Protein AF-A0AAV8Y2T8-F1 (afdb_monomer_lite)

Sequence (79 aa):
MPRTRKDPGKGYVIKDDDVKYAYITLPKNESFVFPDLFEKDEQEEDQDHRKALKEAKKGFENYIQKNKHRPNMPGWFTV

pLDDT: mean 84.05, std 10.48, range [53.25, 95.69]

Foldseek 3Di:
DFDWDADPPPRDIDTDDDDDDDDDDDPPVDDDDDDDPDDPCPPPVVVVVVVVVVVVVVVVVVQCVQCVPPPPDDPVVPD

Structure (mmCIF, N/CA/C/O backbone):
data_AF-A0AAV8Y2T8-F1
#
_entry.id   AF-A0AAV8Y2T8-F1
#
loop_
_atom_site.group_PDB
_atom_site.id
_atom_site.type_symbol
_atom_site.label_atom_id
_atom_site.label_alt_id
_atom_site.label_comp_id
_atom_site.label_asym_id
_atom_site.label_entity_id
_atom_site.label_seq_id
_atom_site.pdbx_PDB_ins_code
_atom_site.Cartn_x
_atom_site.Cartn_y
_atom_site.Cartn_z
_atom_site.occupancy
_atom_site.B_iso_or_equiv
_atom_site.auth_seq_id
_atom_site.auth_comp_id
_atom_site.auth_asym_id
_atom_site.auth_atom_id
_atom_site.pdbx_PDB_model_num
ATOM 1 N N . MET A 1 1 ? -21.188 -13.125 6.559 1.00 68.25 1 MET A N 1
ATOM 2 C CA . MET A 1 1 ? -20.907 -14.231 5.621 1.00 68.25 1 MET A CA 1
ATOM 3 C C . MET A 1 1 ? -19.776 -13.781 4.723 1.00 68.25 1 MET A C 1
ATOM 5 O O . MET A 1 1 ? -19.854 -12.660 4.228 1.00 68.25 1 MET A O 1
ATOM 9 N N . PRO A 1 2 ? -18.728 -14.592 4.577 1.00 80.12 2 PRO A N 1
ATOM 10 C CA . PRO A 1 2 ? -17.546 -14.227 3.823 1.00 80.12 2 PRO A CA 1
ATOM 11 C C . PRO A 1 2 ? -17.874 -14.259 2.336 1.00 80.12 2 PRO A C 1
ATOM 13 O O . PRO A 1 2 ? -18.781 -14.971 1.885 1.00 80.12 2 PRO A O 1
ATOM 16 N N . ARG A 1 3 ? -17.148 -13.449 1.573 1.00 88.19 3 ARG A N 1
ATOM 17 C CA . ARG A 1 3 ? -17.345 -13.367 0.135 1.00 88.19 3 ARG A CA 1
ATOM 18 C C . ARG A 1 3 ? -16.870 -14.672 -0.501 1.00 88.19 3 ARG A C 1
ATOM 20 O O . ARG A 1 3 ? -15.874 -15.269 -0.102 1.00 88.19 3 ARG A O 1
ATOM 27 N N . THR A 1 4 ? -17.631 -15.134 -1.482 1.00 91.44 4 THR A N 1
ATOM 28 C CA . THR A 1 4 ? -17.228 -16.245 -2.340 1.00 91.44 4 THR A CA 1
ATOM 29 C C . THR A 1 4 ? -16.968 -15.693 -3.729 1.00 91.44 4 THR A C 1
ATOM 31 O O . THR A 1 4 ? -17.717 -14.851 -4.233 1.00 91.44 4 THR A O 1
ATOM 34 N N . ARG A 1 5 ? -15.869 -16.124 -4.341 1.00 89.75 5 ARG A N 1
ATOM 35 C CA . ARG A 1 5 ? -15.464 -15.709 -5.685 1.00 89.75 5 ARG A CA 1
ATOM 36 C C . ARG A 1 5 ? -15.144 -16.927 -6.530 1.00 89.75 5 ARG A C 1
ATOM 38 O O . ARG A 1 5 ? -14.694 -17.946 -6.017 1.00 89.75 5 ARG A O 1
ATOM 45 N N . LYS A 1 6 ? -15.384 -16.826 -7.834 1.00 89.56 6 LYS A N 1
ATOM 46 C CA . LYS A 1 6 ? -14.959 -17.864 -8.773 1.00 89.56 6 LYS A CA 1
ATOM 47 C C . LYS A 1 6 ? -13.483 -17.680 -9.095 1.00 89.56 6 LYS A C 1
ATOM 49 O O . LYS A 1 6 ? -13.039 -16.561 -9.346 1.00 89.56 6 LYS A O 1
ATOM 54 N N . ASP A 1 7 ? -12.746 -18.778 -9.081 1.00 89.19 7 ASP A N 1
ATOM 55 C CA . ASP A 1 7 ? -11.375 -18.825 -9.558 1.00 89.19 7 ASP A CA 1
ATOM 56 C C . ASP A 1 7 ? -11.348 -18.524 -11.067 1.00 89.19 7 ASP A C 1
ATOM 58 O O . ASP A 1 7 ? -12.062 -19.193 -11.822 1.00 89.19 7 ASP A O 1
ATOM 62 N N . PRO A 1 8 ? -10.554 -17.540 -11.528 1.00 84.88 8 PRO A N 1
ATOM 63 C CA . PRO A 1 8 ? -10.527 -17.146 -12.934 1.00 84.88 8 PRO A CA 1
ATOM 64 C C . PRO A 1 8 ? -9.923 -18.213 -13.859 1.00 84.88 8 PRO A C 1
ATOM 66 O O . PRO A 1 8 ? -10.134 -18.137 -15.065 1.00 84.88 8 PRO A O 1
ATOM 69 N N . GLY A 1 9 ? -9.186 -19.196 -13.328 1.00 88.88 9 GLY A N 1
ATOM 70 C CA . GLY A 1 9 ? -8.581 -20.264 -14.122 1.00 88.88 9 GLY A CA 1
ATOM 71 C C . GLY A 1 9 ? -9.481 -21.490 -14.253 1.00 88.88 9 GLY A C 1
ATOM 72 O O . GLY A 1 9 ? -9.935 -21.831 -15.341 1.00 88.88 9 GLY A O 1
ATOM 73 N N . LYS A 1 10 ? -9.716 -22.188 -13.138 1.00 85.44 10 LYS A N 1
ATOM 74 C CA . LYS A 1 10 ? -10.384 -23.503 -13.108 1.00 85.44 10 LYS A CA 1
ATOM 75 C C . LYS A 1 10 ? -11.866 -23.433 -12.722 1.00 85.44 10 LYS A C 1
ATOM 77 O O . LYS A 1 10 ? -12.536 -24.461 -12.711 1.00 85.44 10 LYS A O 1
ATOM 82 N N . GLY A 1 11 ? -12.389 -22.246 -12.404 1.00 87.38 11 GLY A N 1
ATOM 83 C CA . GLY A 1 11 ? -13.816 -22.025 -12.137 1.00 87.38 11 GLY A CA 1
ATOM 84 C C . GLY A 1 11 ? -14.318 -22.501 -10.769 1.00 87.38 11 GLY A C 1
ATOM 85 O O . GLY A 1 11 ? -15.525 -22.466 -10.523 1.00 87.38 11 GLY A O 1
ATOM 86 N N . TYR A 1 12 ? -13.425 -22.927 -9.871 1.00 92.81 12 TYR A N 1
ATOM 87 C CA . TYR A 1 12 ? -13.781 -23.319 -8.506 1.00 92.81 12 TYR A CA 1
ATOM 88 C C . TYR A 1 12 ? -14.320 -22.144 -7.693 1.00 92.81 12 TYR A C 1
ATOM 90 O O . TYR A 1 12 ? -14.005 -20.987 -7.961 1.00 92.81 12 TYR A O 1
ATOM 98 N N . VAL A 1 13 ? -15.113 -22.439 -6.664 1.00 91.94 13 VAL A N 1
ATOM 99 C CA . VAL A 1 13 ? -15.549 -21.426 -5.701 1.00 91.94 13 VAL A CA 1
ATOM 100 C C . VAL A 1 13 ? -14.489 -21.306 -4.612 1.00 91.94 13 VAL A C 1
ATOM 102 O O . VAL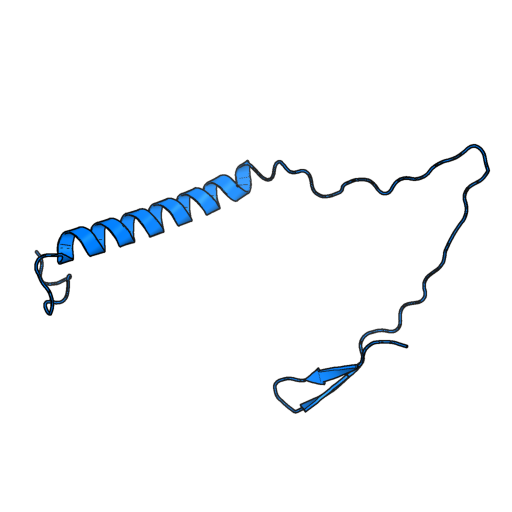 A 1 13 ? -14.271 -22.239 -3.845 1.00 91.94 13 VAL A O 1
ATOM 105 N N . ILE A 1 14 ? -13.836 -20.150 -4.551 1.00 92.25 14 ILE A N 1
ATOM 106 C CA . ILE A 1 14 ? -12.922 -19.766 -3.480 1.00 92.25 14 ILE A CA 1
ATOM 107 C C . ILE A 1 14 ? -13.740 -19.005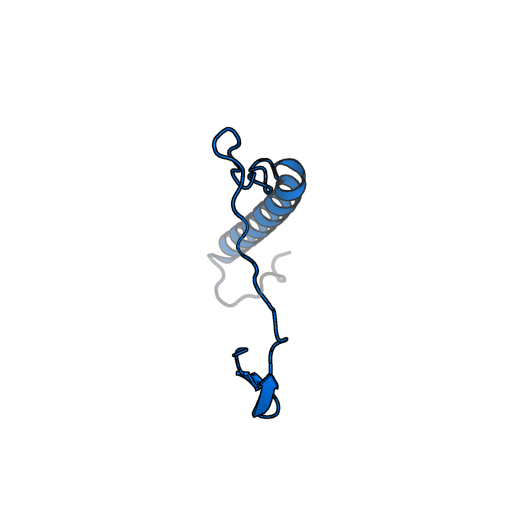 -2.441 1.00 92.25 14 ILE A C 1
ATOM 109 O O . ILE A 1 14 ? -14.413 -18.021 -2.762 1.00 92.25 14 ILE A O 1
ATOM 113 N N . LYS A 1 15 ? -13.703 -19.490 -1.205 1.00 93.25 15 LYS A N 1
ATOM 114 C CA . LYS A 1 15 ? -14.309 -18.840 -0.047 1.00 93.25 15 LYS A CA 1
ATOM 115 C C . LYS A 1 15 ? -13.223 -18.032 0.661 1.00 93.25 15 LYS A C 1
ATOM 117 O O . LYS A 1 15 ? -12.165 -18.586 0.941 1.00 93.25 15 LYS A O 1
ATOM 122 N N . ASP A 1 16 ? -13.487 -16.755 0.914 1.00 90.50 16 ASP A N 1
ATOM 123 C CA . ASP A 1 16 ? -12.588 -15.913 1.704 1.00 90.50 16 ASP A CA 1
ATOM 124 C C . ASP A 1 16 ? -12.710 -16.263 3.201 1.00 90.50 16 ASP A C 1
ATOM 126 O O . ASP A 1 16 ? -13.710 -16.850 3.636 1.00 90.50 16 ASP A O 1
ATOM 130 N N . ASP A 1 17 ? -11.696 -15.907 3.989 1.00 91.81 17 ASP A N 1
ATOM 131 C CA . ASP A 1 17 ? -11.653 -16.244 5.411 1.00 91.81 17 ASP A CA 1
ATOM 132 C C . ASP A 1 17 ? -12.769 -15.554 6.211 1.00 91.81 17 ASP A C 1
ATOM 134 O O . ASP A 1 17 ? -13.168 -14.412 5.960 1.00 91.81 17 ASP A O 1
ATOM 138 N N . ASP A 1 18 ? -13.283 -16.274 7.208 1.00 91.81 18 ASP A N 1
ATOM 139 C CA . ASP A 1 18 ? -14.315 -15.789 8.116 1.00 91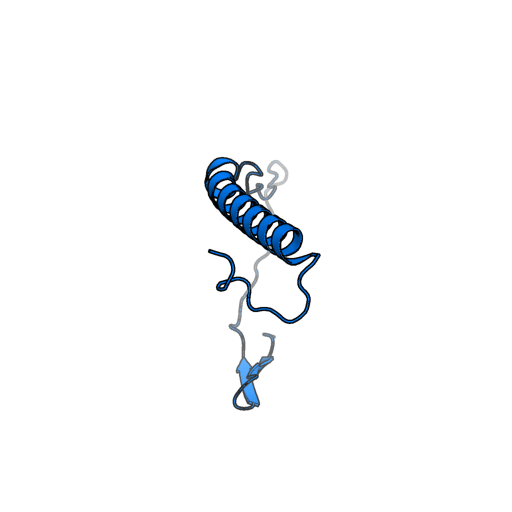.81 18 ASP A CA 1
ATOM 140 C C . ASP A 1 18 ? -13.690 -14.886 9.197 1.00 91.81 18 ASP A C 1
ATOM 142 O O . ASP A 1 18 ? -12.926 -15.351 10.042 1.00 91.81 18 ASP A O 1
ATOM 146 N N . VAL A 1 19 ? -14.047 -13.596 9.212 1.00 91.56 19 VAL A N 1
ATOM 147 C CA . VAL A 1 19 ? -13.556 -12.617 10.202 1.00 91.56 19 VAL A CA 1
ATOM 148 C C . VAL A 1 19 ? -14.676 -12.201 11.157 1.00 91.56 19 VAL A C 1
ATOM 150 O O . VAL A 1 19 ? -15.809 -11.948 10.741 1.00 91.56 19 VAL A O 1
ATOM 153 N N . LYS A 1 20 ? -14.360 -12.104 12.454 1.00 93.50 20 LYS A N 1
ATOM 154 C CA . LYS A 1 20 ? -15.273 -11.599 13.489 1.00 93.50 20 LYS A CA 1
ATOM 155 C C . LYS A 1 20 ? -14.864 -10.186 13.903 1.00 93.50 20 LYS A C 1
ATOM 157 O O . LYS A 1 20 ? -13.755 -9.988 14.387 1.00 93.50 20 LYS A O 1
ATOM 162 N N . TYR A 1 21 ? -15.775 -9.228 13.754 1.00 92.44 21 TYR A N 1
ATOM 163 C CA . TYR A 1 21 ? -15.560 -7.836 14.152 1.00 92.44 21 TYR A CA 1
ATOM 164 C C . TYR A 1 21 ? -16.085 -7.574 15.566 1.00 92.44 21 TYR A C 1
ATOM 166 O O . TYR A 1 21 ? -17.129 -8.101 15.953 1.00 92.44 21 TYR A O 1
ATOM 174 N N . ALA A 1 22 ? -15.371 -6.738 16.317 1.00 95.69 22 ALA A N 1
ATOM 175 C CA . ALA A 1 22 ? -15.796 -6.223 17.611 1.00 95.69 22 ALA A CA 1
ATOM 176 C C . ALA A 1 22 ? -15.761 -4.693 17.579 1.00 95.69 22 ALA A C 1
ATOM 178 O O . ALA A 1 22 ? -14.808 -4.103 17.073 1.00 95.69 22 ALA A O 1
ATOM 179 N N . TYR A 1 23 ? -16.794 -4.065 18.134 1.00 93.31 23 TYR A N 1
ATOM 180 C CA . TYR A 1 23 ? -16.867 -2.618 18.305 1.00 93.31 23 TYR A CA 1
ATOM 181 C C . TYR A 1 23 ? -16.759 -2.321 19.795 1.00 93.31 23 TYR A C 1
ATOM 183 O O . TYR A 1 23 ? -17.567 -2.810 20.584 1.00 93.31 23 TYR A O 1
ATOM 191 N N . ILE A 1 24 ? -15.734 -1.565 20.176 1.00 92.62 24 ILE A N 1
ATOM 192 C CA . ILE A 1 24 ? -15.418 -1.255 21.571 1.00 92.62 24 ILE A CA 1
ATOM 193 C C . ILE A 1 24 ? -15.634 0.242 21.777 1.00 92.62 24 ILE A C 1
ATOM 195 O O . ILE A 1 24 ? -15.235 1.051 20.941 1.00 92.62 24 ILE A O 1
ATOM 199 N N . THR A 1 25 ? -16.276 0.610 22.883 1.00 93.19 25 THR A N 1
ATOM 200 C CA . THR A 1 25 ? -16.485 2.007 23.275 1.00 93.19 25 THR A CA 1
ATOM 201 C C . THR A 1 25 ? -15.527 2.391 24.390 1.00 93.19 25 THR A C 1
ATOM 203 O O . THR A 1 25 ? -15.384 1.649 25.363 1.00 93.19 25 THR A O 1
ATOM 206 N N . LEU A 1 26 ? -14.920 3.566 24.267 1.00 92.75 26 LEU A N 1
ATOM 207 C CA . LEU A 1 26 ? -14.056 4.141 25.292 1.00 92.75 26 LEU A CA 1
ATOM 208 C C . LEU A 1 26 ? -14.886 4.860 26.374 1.00 92.75 26 LEU A C 1
ATOM 210 O O . LEU A 1 26 ? -16.029 5.258 26.114 1.00 92.75 26 LEU A O 1
ATOM 214 N N . PRO A 1 27 ? -14.345 5.033 27.593 1.00 94.69 27 PRO A N 1
ATOM 215 C CA . PRO A 1 27 ? -14.944 5.886 28.616 1.00 94.69 27 PRO A CA 1
ATOM 216 C C . PRO A 1 27 ? -15.147 7.319 28.106 1.00 94.69 27 PRO A C 1
ATOM 218 O O . PRO A 1 27 ? -14.420 7.791 27.240 1.00 94.69 27 PRO A O 1
ATOM 221 N N . LYS A 1 28 ? -16.102 8.054 28.690 1.00 90.12 28 LYS A N 1
ATOM 222 C CA . LYS A 1 28 ? -16.532 9.385 28.204 1.00 90.12 28 LYS A CA 1
ATOM 223 C C . LYS A 1 28 ? -15.422 10.443 28.092 1.00 90.12 28 LYS A C 1
ATOM 225 O O . LYS A 1 28 ? -15.630 11.449 27.425 1.00 90.12 28 LYS A O 1
ATOM 230 N N . ASN A 1 29 ? -14.290 10.235 28.756 1.00 92.94 29 ASN A N 1
ATOM 231 C CA . ASN A 1 29 ? -13.184 11.189 28.809 1.00 92.94 29 ASN A CA 1
ATOM 232 C C . ASN A 1 29 ? -12.069 10.873 27.801 1.00 92.94 29 ASN A C 1
ATOM 234 O O . ASN A 1 29 ? -11.107 11.629 27.713 1.00 92.94 29 ASN A O 1
ATOM 238 N N . GLU A 1 30 ? -12.176 9.767 27.064 1.00 92.88 30 GLU A N 1
ATOM 239 C CA . GLU A 1 30 ? -11.151 9.309 26.132 1.00 92.88 30 GLU A CA 1
ATOM 240 C C . GLU A 1 30 ? -11.698 9.310 24.705 1.00 92.88 30 GLU A C 1
ATOM 242 O O . GLU A 1 30 ? -12.839 8.926 24.446 1.00 92.88 30 GLU A O 1
ATOM 247 N N . SER A 1 31 ? -10.865 9.748 23.765 1.00 93.06 31 SER A N 1
ATOM 248 C CA . SER A 1 31 ? -11.181 9.730 22.340 1.00 93.06 31 SER A CA 1
ATOM 249 C C . SER A 1 31 ? -10.077 9.002 21.593 1.00 93.06 31 SER A C 1
ATOM 251 O O . SER A 1 31 ? -8.900 9.133 21.924 1.00 93.06 31 SER A O 1
ATOM 253 N N . PHE A 1 32 ? -10.470 8.217 20.597 1.00 94.56 32 PHE A N 1
ATOM 254 C CA . PHE A 1 32 ? -9.548 7.513 19.723 1.00 94.56 32 PHE A CA 1
ATOM 255 C C . PHE A 1 32 ? -9.834 7.911 18.284 1.00 94.56 32 PHE A C 1
ATOM 257 O O . PHE A 1 32 ? -10.968 7.812 17.813 1.00 94.56 32 PHE A O 1
ATOM 264 N N . VAL A 1 33 ? -8.785 8.342 17.594 1.00 94.06 33 VAL A N 1
ATOM 265 C CA . VAL A 1 33 ? -8.779 8.576 16.153 1.00 94.06 33 VAL A CA 1
ATOM 266 C C . VAL A 1 33 ? -7.702 7.670 15.583 1.00 94.06 33 VAL A C 1
ATOM 268 O O . VAL A 1 33 ? -6.574 7.670 16.075 1.00 94.06 33 VAL A O 1
ATOM 271 N N . PHE A 1 34 ? -8.059 6.873 14.577 1.00 94.00 34 PHE A N 1
ATOM 272 C CA . PHE A 1 34 ? -7.085 6.023 13.905 1.00 94.00 34 PHE A CA 1
ATOM 273 C C . PHE A 1 34 ? -6.028 6.918 13.237 1.00 94.00 34 PHE A C 1
ATOM 275 O O . PHE A 1 34 ? -6.413 7.811 12.476 1.00 94.00 34 PHE A O 1
ATOM 282 N N . PRO A 1 35 ? -4.733 6.738 13.546 1.00 92.44 35 PRO A N 1
ATOM 283 C CA . PRO A 1 35 ? -3.688 7.588 12.994 1.00 92.44 35 PRO A CA 1
ATOM 284 C C . PRO A 1 35 ? -3.526 7.343 11.492 1.00 92.44 35 PRO A C 1
ATOM 286 O O . PRO A 1 35 ? -3.840 6.263 10.988 1.00 92.44 35 PRO A O 1
ATOM 289 N N . ASP A 1 36 ? -3.002 8.339 10.784 1.00 90.50 36 ASP A N 1
ATOM 290 C CA . ASP A 1 36 ? -2.532 8.133 9.418 1.00 90.50 36 ASP A CA 1
ATOM 291 C C . ASP A 1 36 ? -1.210 7.357 9.468 1.00 90.50 36 ASP A C 1
ATOM 293 O O . ASP A 1 36 ? -0.258 7.794 10.112 1.00 90.50 36 ASP A O 1
ATOM 297 N N . LEU A 1 37 ? -1.186 6.170 8.861 1.00 86.25 37 LEU A N 1
ATOM 298 C CA . LEU A 1 37 ? -0.019 5.281 8.863 1.00 86.25 37 LEU A CA 1
ATOM 299 C C . LEU A 1 37 ? 0.880 5.489 7.642 1.00 86.25 37 LEU A C 1
ATOM 301 O O . LEU A 1 37 ? 1.994 4.971 7.623 1.00 86.25 37 LEU A O 1
ATOM 305 N N . PHE A 1 38 ? 0.393 6.193 6.620 1.00 85.00 38 PHE A N 1
ATOM 306 C CA . PHE A 1 38 ? 1.097 6.365 5.357 1.00 85.00 38 PHE A CA 1
ATOM 307 C C . PHE A 1 38 ? 1.464 7.835 5.198 1.00 85.00 38 PHE A C 1
ATOM 309 O O . PHE A 1 38 ? 0.692 8.648 4.687 1.00 85.00 38 PHE A O 1
ATOM 316 N N . GLU A 1 39 ? 2.656 8.181 5.678 1.00 75.19 39 GLU A N 1
ATOM 317 C CA . GLU A 1 39 ? 3.214 9.514 5.489 1.00 75.19 39 GLU A CA 1
ATOM 318 C C . GLU A 1 39 ? 3.362 9.798 3.987 1.00 75.19 39 GLU A C 1
ATOM 320 O O . GLU A 1 39 ? 3.803 8.953 3.212 1.00 75.19 39 GLU A O 1
ATOM 325 N N . LYS A 1 40 ? 2.996 11.007 3.550 1.00 71.25 40 LYS A N 1
ATOM 326 C CA . LYS A 1 40 ? 3.097 11.415 2.134 1.00 71.25 40 LYS A CA 1
ATOM 327 C C . LYS A 1 40 ? 4.538 11.548 1.635 1.00 71.25 40 LYS A C 1
ATOM 329 O O . LYS A 1 40 ? 4.745 11.807 0.449 1.00 71.25 40 LYS A O 1
ATOM 334 N N . ASP A 1 41 ? 5.511 11.405 2.525 1.00 65.06 41 ASP A N 1
ATOM 335 C CA . ASP A 1 41 ? 6.920 11.609 2.238 1.00 65.06 41 ASP A CA 1
ATOM 336 C C . ASP A 1 41 ? 7.614 10.297 1.847 1.00 65.06 41 ASP A C 1
ATOM 338 O O . ASP A 1 41 ? 8.660 9.937 2.370 1.00 65.06 41 ASP A O 1
ATOM 342 N N . GLU A 1 42 ? 7.094 9.624 0.819 1.00 60.03 42 GLU A N 1
ATOM 343 C CA . GLU A 1 42 ? 7.813 8.578 0.068 1.00 60.03 42 GLU A CA 1
ATOM 344 C C . GLU A 1 42 ? 8.916 9.182 -0.831 1.00 60.03 42 GLU A C 1
ATOM 346 O O . GLU A 1 42 ? 9.219 8.673 -1.904 1.00 60.03 42 GLU A O 1
ATOM 351 N N . GLN A 1 43 ? 9.507 10.324 -0.462 1.00 60.50 43 GLN A N 1
ATOM 352 C CA . GLN A 1 43 ? 10.256 11.150 -1.411 1.00 60.50 43 GLN A CA 1
ATOM 353 C C . GLN A 1 43 ? 11.574 10.525 -1.876 1.00 60.50 43 GLN A C 1
ATOM 355 O O . GLN A 1 43 ? 12.015 10.874 -2.968 1.00 60.50 43 GLN A O 1
ATOM 360 N N . GLU A 1 44 ? 12.213 9.644 -1.106 1.00 61.66 44 GLU A N 1
ATOM 361 C CA . GLU A 1 44 ? 13.513 9.072 -1.488 1.00 61.66 44 GLU A CA 1
ATOM 362 C C . GLU A 1 44 ? 13.383 7.811 -2.354 1.00 61.66 44 GLU A C 1
ATOM 364 O O . GLU A 1 44 ? 13.960 7.775 -3.441 1.00 61.66 44 GLU A O 1
ATOM 369 N N . GLU A 1 45 ? 12.564 6.825 -1.968 1.00 60.88 45 GLU A N 1
ATOM 370 C CA . GLU A 1 45 ? 12.356 5.616 -2.787 1.00 60.88 45 GLU A CA 1
ATOM 371 C C . GLU A 1 45 ? 11.623 5.935 -4.103 1.00 60.88 45 GLU A C 1
ATOM 373 O O . GLU A 1 45 ? 11.993 5.434 -5.171 1.00 60.88 45 GLU A O 1
ATOM 378 N N . ASP A 1 46 ? 10.670 6.875 -4.087 1.00 66.94 46 ASP A N 1
ATOM 379 C CA . ASP A 1 46 ? 10.032 7.337 -5.319 1.00 66.94 46 ASP A CA 1
ATOM 380 C C . ASP A 1 46 ? 10.995 8.072 -6.249 1.00 66.94 46 ASP A C 1
ATOM 382 O O . ASP A 1 46 ? 10.763 8.107 -7.458 1.00 6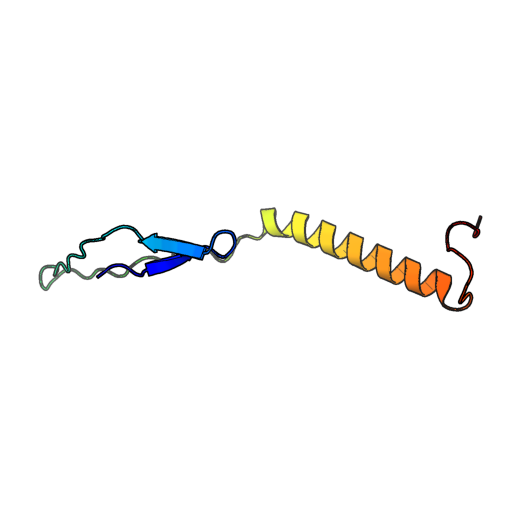6.94 46 ASP A O 1
ATOM 386 N N . GLN A 1 47 ? 12.045 8.720 -5.741 1.00 73.94 47 GLN A N 1
ATOM 387 C CA . GLN A 1 47 ? 12.921 9.530 -6.585 1.00 73.94 47 GLN A CA 1
ATOM 388 C C . GLN A 1 47 ? 13.696 8.677 -7.587 1.00 73.94 47 GLN A C 1
ATOM 390 O O . GLN A 1 47 ? 13.742 9.036 -8.770 1.00 73.94 47 GLN A O 1
ATOM 395 N N . ASP A 1 48 ? 14.226 7.536 -7.155 1.00 76.81 48 ASP A N 1
ATOM 396 C CA . ASP A 1 48 ? 14.948 6.614 -8.031 1.00 76.81 48 ASP A CA 1
ATOM 397 C C . ASP A 1 48 ? 14.006 5.940 -9.034 1.00 76.81 48 ASP A C 1
ATOM 399 O O . ASP A 1 48 ? 14.295 5.906 -10.238 1.00 76.81 48 ASP A O 1
ATOM 403 N N . HIS A 1 49 ? 12.816 5.519 -8.593 1.00 80.19 49 HIS A N 1
ATOM 404 C CA . HIS A 1 49 ? 11.782 4.999 -9.490 1.00 80.19 49 HIS A CA 1
ATOM 405 C C . HIS A 1 49 ? 11.325 6.048 -10.516 1.00 80.19 49 HIS A C 1
ATOM 407 O O . HIS A 1 49 ? 11.227 5.770 -11.717 1.00 80.19 49 HIS A O 1
ATOM 413 N N . ARG A 1 50 ? 11.118 7.296 -10.085 1.00 84.06 50 ARG A N 1
ATOM 414 C CA . ARG A 1 50 ? 10.752 8.415 -10.965 1.00 84.06 50 ARG A CA 1
ATOM 415 C C . ARG A 1 50 ? 11.881 8.770 -11.924 1.00 84.06 50 ARG A C 1
ATOM 417 O O . ARG A 1 50 ? 11.597 9.148 -13.062 1.00 84.06 50 ARG A O 1
ATOM 424 N N . LYS A 1 51 ? 13.144 8.666 -11.508 1.00 88.06 51 LYS A N 1
ATOM 425 C CA . LYS A 1 51 ? 14.304 8.896 -12.378 1.00 88.06 51 LYS A CA 1
ATOM 426 C C . LYS A 1 51 ? 14.384 7.833 -13.469 1.00 88.06 51 LYS A C 1
ATOM 428 O O . LYS A 1 51 ? 14.459 8.201 -14.641 1.00 88.06 51 LYS A O 1
ATOM 433 N N . ALA A 1 52 ? 14.251 6.555 -13.114 1.00 88.12 52 ALA A N 1
ATOM 434 C CA . ALA A 1 52 ? 14.213 5.460 -14.082 1.00 88.12 52 ALA A CA 1
ATOM 435 C C . ALA A 1 52 ? 13.078 5.640 -15.110 1.00 88.12 52 ALA A C 1
ATOM 437 O O . ALA A 1 52 ? 13.294 5.513 -16.317 1.00 88.12 52 ALA A O 1
ATOM 438 N N . LEU A 1 53 ? 11.880 6.035 -14.661 1.00 89.81 53 LEU A N 1
ATOM 439 C CA . LEU A 1 53 ? 10.751 6.327 -15.554 1.00 89.81 53 LEU A CA 1
ATOM 440 C C . LEU A 1 53 ? 11.008 7.535 -16.469 1.00 89.81 53 LEU A C 1
ATOM 442 O O . LEU A 1 53 ? 10.661 7.501 -17.654 1.00 89.81 53 LEU A O 1
ATOM 446 N N . LYS A 1 54 ? 11.631 8.602 -15.952 1.00 92.25 54 LYS A N 1
ATOM 447 C CA . LYS A 1 54 ? 12.011 9.780 -16.751 1.00 92.25 54 LYS A CA 1
ATOM 448 C C . LYS A 1 54 ? 13.036 9.422 -17.824 1.00 92.25 54 LYS A C 1
ATOM 450 O O . LYS A 1 54 ? 12.904 9.873 -18.961 1.00 92.25 54 LYS A O 1
ATOM 455 N N . GLU A 1 55 ? 14.034 8.614 -17.483 1.00 92.19 55 GLU A N 1
ATOM 456 C CA . GLU A 1 55 ? 15.058 8.157 -18.423 1.00 92.19 55 GLU A CA 1
ATOM 457 C C . GLU A 1 55 ? 14.464 7.258 -19.512 1.00 92.19 55 GLU A C 1
ATOM 459 O O . GLU A 1 55 ? 14.728 7.488 -20.695 1.00 92.19 55 GLU A O 1
ATOM 464 N N . ALA A 1 56 ? 13.581 6.322 -19.149 1.00 92.88 56 ALA A N 1
ATOM 465 C CA . ALA A 1 56 ? 12.860 5.485 -20.109 1.00 92.88 56 ALA A CA 1
ATOM 466 C C . ALA A 1 56 ? 12.013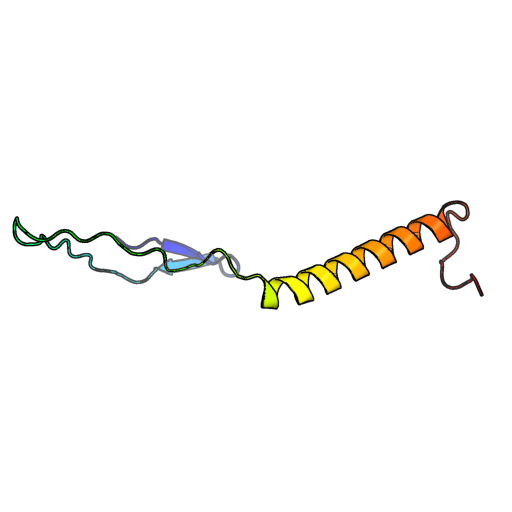 6.325 -21.082 1.00 92.88 56 ALA A C 1
ATOM 468 O O . ALA A 1 56 ? 12.086 6.141 -22.301 1.00 92.88 56 ALA A O 1
ATOM 469 N N . LYS A 1 57 ? 11.263 7.307 -20.562 1.00 92.75 57 LYS A N 1
ATOM 470 C CA . LYS A 1 57 ? 10.457 8.223 -21.382 1.00 92.75 57 LYS A CA 1
ATOM 471 C C . LYS A 1 57 ? 11.326 9.042 -22.339 1.00 92.75 57 LYS A C 1
ATOM 473 O O . LYS A 1 57 ? 11.024 9.120 -23.528 1.00 92.75 57 LYS A O 1
ATOM 478 N N . LYS A 1 58 ? 12.435 9.597 -21.844 1.00 94.62 58 LYS A N 1
ATOM 479 C CA . LYS A 1 58 ? 13.387 10.366 -22.656 1.00 94.62 58 LYS A CA 1
ATOM 480 C C . LYS A 1 58 ? 14.023 9.505 -23.751 1.00 94.62 58 LYS A C 1
ATOM 482 O O . LYS A 1 58 ? 14.166 9.959 -24.883 1.00 94.62 58 LYS A O 1
ATOM 487 N N . GLY A 1 59 ? 14.385 8.259 -23.440 1.00 90.25 59 GLY A N 1
ATOM 488 C CA . GLY A 1 59 ? 14.904 7.301 -24.418 1.00 90.25 59 GLY A CA 1
ATOM 489 C C . GLY A 1 59 ? 13.910 7.031 -25.551 1.00 90.25 59 GLY A C 1
ATOM 490 O O . GLY A 1 59 ? 14.284 7.062 -26.724 1.00 90.25 59 GLY A O 1
ATOM 491 N N . PHE A 1 60 ? 12.635 6.851 -25.206 1.00 88.56 60 PHE A N 1
ATOM 492 C CA . PHE A 1 60 ? 11.563 6.637 -26.175 1.00 88.56 60 PHE A CA 1
ATOM 493 C C . PHE A 1 60 ? 11.293 7.870 -27.054 1.00 88.56 60 PHE A C 1
ATOM 495 O O . PHE A 1 60 ? 11.200 7.749 -28.276 1.00 88.56 60 PHE A O 1
ATOM 502 N N . GLU A 1 61 ? 11.240 9.068 -26.467 1.00 90.25 61 GLU A N 1
ATOM 503 C CA . GLU A 1 61 ? 11.086 10.320 -27.222 1.00 90.25 61 GLU A CA 1
ATOM 504 C C . GLU A 1 61 ? 12.246 10.535 -28.205 1.00 90.25 61 GLU A C 1
ATOM 506 O O . GLU A 1 61 ? 12.021 10.841 -29.378 1.00 90.25 61 GLU A O 1
ATOM 511 N N . ASN A 1 62 ? 13.484 10.291 -27.764 1.00 87.69 62 ASN A N 1
ATOM 512 C CA . ASN A 1 62 ? 14.669 10.370 -28.619 1.00 87.69 62 ASN A CA 1
ATOM 513 C C . ASN A 1 62 ? 14.613 9.364 -29.779 1.00 87.69 62 ASN A C 1
ATOM 515 O O . ASN A 1 62 ? 15.007 9.690 -30.900 1.00 87.69 62 ASN A O 1
ATOM 519 N N . TYR A 1 63 ? 14.125 8.147 -29.525 1.00 84.38 63 TYR A N 1
ATOM 520 C CA . TYR A 1 63 ? 13.932 7.133 -30.559 1.00 84.38 63 TYR A CA 1
ATOM 521 C C . TYR A 1 63 ? 12.907 7.584 -31.610 1.00 84.38 63 TYR A C 1
ATOM 523 O O . TYR A 1 63 ? 13.183 7.504 -32.809 1.00 84.38 63 TYR A O 1
ATOM 531 N N . ILE A 1 64 ? 11.758 8.121 -31.184 1.00 85.81 64 ILE A N 1
ATOM 532 C CA . ILE A 1 64 ? 10.734 8.638 -32.105 1.00 85.81 64 ILE A CA 1
ATOM 533 C C . ILE A 1 64 ? 11.290 9.792 -32.945 1.00 85.81 64 ILE A C 1
ATOM 535 O O . ILE A 1 64 ? 11.103 9.811 -34.162 1.00 85.81 64 ILE A O 1
ATOM 539 N N . GLN A 1 65 ? 11.996 10.744 -32.325 1.00 84.81 65 GLN A N 1
ATOM 540 C CA . GLN A 1 65 ? 12.559 11.895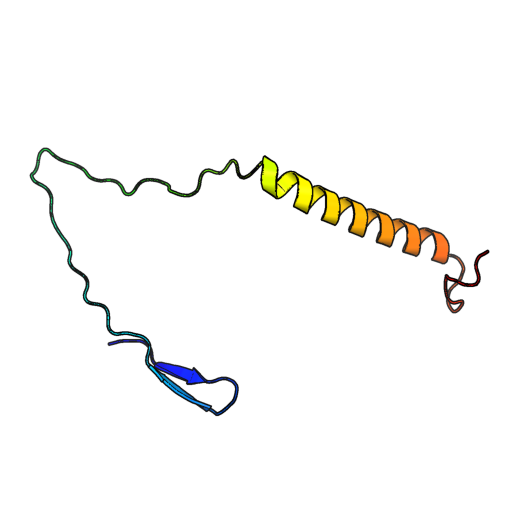 -33.036 1.00 84.81 65 GLN A CA 1
ATOM 541 C C . GLN A 1 65 ? 13.567 11.476 -34.113 1.00 84.81 65 GLN A C 1
ATOM 543 O O . GLN A 1 65 ? 13.485 11.963 -35.241 1.00 84.81 65 GLN A O 1
ATOM 548 N N . LYS A 1 66 ? 14.474 10.540 -33.803 1.00 82.12 66 LYS A N 1
ATOM 549 C CA . LYS A 1 66 ? 15.468 10.033 -34.766 1.00 82.12 66 LYS A CA 1
ATOM 550 C C . LYS A 1 66 ? 14.827 9.317 -35.959 1.00 82.12 66 LYS A C 1
ATOM 552 O O . LYS A 1 66 ? 15.332 9.422 -37.074 1.00 82.12 66 LYS A O 1
ATOM 557 N N . ASN A 1 67 ? 13.693 8.649 -35.749 1.00 80.56 67 ASN A N 1
ATOM 558 C CA . ASN A 1 67 ? 13.007 7.874 -36.787 1.00 80.56 67 ASN A CA 1
ATOM 559 C C . ASN A 1 67 ? 11.896 8.647 -37.521 1.00 80.56 67 ASN A C 1
ATOM 561 O O . ASN A 1 67 ? 11.264 8.101 -38.424 1.00 80.56 67 ASN A O 1
ATOM 565 N N . LYS A 1 68 ? 11.679 9.930 -37.199 1.00 80.38 68 LYS A N 1
ATOM 566 C CA . LYS A 1 68 ? 10.584 10.751 -37.749 1.00 80.38 68 LYS A CA 1
ATOM 567 C C . LYS A 1 68 ? 10.574 10.837 -39.282 1.00 80.38 68 LYS A C 1
ATOM 569 O O . LYS A 1 68 ? 9.508 10.895 -39.884 1.00 80.38 68 LYS A O 1
ATOM 574 N N . HIS A 1 69 ? 11.748 10.842 -39.910 1.00 79.88 69 HIS A N 1
ATOM 575 C CA . HIS A 1 69 ? 11.903 10.974 -41.365 1.00 79.88 69 HIS A CA 1
ATOM 576 C C . HIS A 1 69 ? 12.179 9.643 -42.082 1.00 79.88 69 HIS A C 1
ATOM 578 O O . HIS A 1 69 ? 12.431 9.646 -43.284 1.00 79.88 69 HIS A O 1
ATOM 584 N N . ARG A 1 70 ? 12.158 8.507 -41.367 1.00 74.19 70 ARG A N 1
ATOM 585 C CA . ARG A 1 70 ? 12.483 7.180 -41.919 1.00 74.19 70 ARG A CA 1
ATOM 586 C C . ARG A 1 70 ? 11.412 6.136 -41.573 1.00 74.19 70 ARG A C 1
ATOM 588 O O . ARG A 1 70 ? 11.715 5.157 -40.889 1.00 74.19 70 ARG A O 1
ATOM 595 N N . PRO A 1 71 ? 10.161 6.316 -42.038 1.00 71.75 71 PRO A N 1
ATOM 596 C CA . PRO A 1 71 ? 9.167 5.254 -41.946 1.00 71.75 71 PRO A CA 1
ATOM 597 C C . PRO A 1 71 ? 9.668 4.043 -42.752 1.00 71.75 71 PRO A C 1
ATOM 599 O O . PRO A 1 71 ? 10.113 4.205 -43.885 1.00 71.75 71 PRO A O 1
ATOM 602 N N . ASN A 1 72 ? 9.598 2.840 -42.173 1.00 73.00 72 ASN A N 1
ATOM 603 C CA . ASN A 1 72 ? 9.940 1.539 -42.786 1.00 73.00 72 ASN A CA 1
ATOM 604 C C . ASN A 1 72 ? 11.413 1.081 -42.750 1.00 73.00 72 ASN A C 1
ATOM 606 O O . ASN A 1 72 ? 11.701 -0.003 -43.253 1.00 73.00 72 ASN A O 1
ATOM 610 N N . MET A 1 73 ? 12.334 1.823 -42.126 1.00 76.50 73 MET A N 1
ATOM 611 C CA . MET A 1 73 ? 13.711 1.351 -41.894 1.00 76.50 73 MET A CA 1
ATOM 612 C C . MET A 1 73 ? 13.920 1.022 -40.409 1.00 76.50 73 MET A C 1
ATOM 614 O O . MET A 1 73 ? 13.650 1.880 -39.566 1.00 76.50 73 MET A O 1
ATOM 618 N N . PRO A 1 74 ? 14.405 -0.182 -40.045 1.00 79.25 74 PRO A N 1
ATOM 619 C CA . PRO A 1 74 ? 14.682 -0.493 -38.646 1.00 79.25 74 PRO A CA 1
ATOM 620 C C . PRO A 1 74 ? 15.778 0.430 -38.091 1.00 79.25 74 PRO A C 1
ATOM 622 O O . PRO A 1 74 ? 16.840 0.579 -38.692 1.00 79.25 74 PRO A O 1
ATOM 625 N N . GLY A 1 75 ? 15.534 1.034 -36.924 1.00 69.00 75 GLY A N 1
ATOM 626 C CA . GLY A 1 75 ? 16.387 2.093 -36.357 1.00 69.00 75 GLY A CA 1
ATOM 627 C C . GLY A 1 75 ? 17.835 1.695 -36.026 1.00 69.00 75 GLY A C 1
ATOM 628 O O . GLY A 1 75 ? 18.650 2.569 -35.744 1.00 69.00 75 GLY A O 1
ATOM 629 N N . TRP A 1 76 ? 18.181 0.405 -36.083 1.00 75.62 76 TRP A N 1
ATOM 630 C CA . TRP A 1 76 ? 19.551 -0.091 -35.898 1.00 75.62 76 TRP A CA 1
ATOM 631 C C . TRP A 1 76 ? 20.424 0.021 -37.163 1.00 75.62 76 TRP A C 1
ATOM 633 O O . TRP A 1 76 ? 21.644 0.042 -37.057 1.00 75.62 76 TRP A O 1
ATOM 643 N N . PHE A 1 77 ? 19.840 0.182 -38.357 1.00 72.31 77 PHE A N 1
ATOM 644 C CA . PHE A 1 77 ? 20.587 0.413 -39.610 1.00 72.31 77 PHE A CA 1
ATOM 645 C C . PHE A 1 77 ? 21.114 1.859 -39.746 1.00 72.31 77 PHE A C 1
ATOM 647 O O . PHE A 1 77 ? 21.373 2.332 -40.850 1.00 72.31 77 PHE A O 1
ATOM 654 N N . THR A 1 78 ? 21.232 2.580 -38.628 1.00 59.88 78 THR A N 1
ATOM 655 C CA . THR A 1 78 ? 21.522 4.021 -38.561 1.00 59.88 78 THR A CA 1
ATOM 656 C C . THR A 1 78 ? 22.878 4.300 -37.896 1.00 59.88 78 THR A C 1
ATOM 658 O O . THR A 1 78 ? 22.973 5.205 -37.067 1.00 59.88 78 THR A O 1
ATOM 661 N N . VAL A 1 79 ? 23.899 3.491 -38.216 1.00 53.25 79 VAL A N 1
ATOM 662 C CA . VAL A 1 79 ? 25.317 3.803 -37.931 1.00 53.25 79 VAL A CA 1
ATOM 663 C C . VAL A 1 79 ? 25.839 4.763 -38.991 1.00 53.25 79 VAL A C 1
ATOM 665 O O . VAL A 1 79 ? 25.528 4.527 -40.180 1.00 53.25 79 VAL A O 1
#

Organism: NCBI:txid1586634

InterPro domains:
  IPR012677 Nucleotide-binding alpha-beta plait domain superfamily [G3DSA:3.30.70.330] (1-79)

Secondary structure (DSSP, 8-state):
---EEE-TTT--EEEPP-------PPPTT----PPP-S-S--TTHHHHHHHHHHHHHHHHHHHHHHHTT-TTS-TTS--

Radius of gyration: 27.08 Å; chains: 1; bounding box: 46×35×72 Å